Protein 1VKK (pdb70)

Sequence (137 aa):
VVCEVDPELKETLRKFRFRKETNNAAIIMKVDKDRQMVVLEDELQNISPEELKLELPERQPRFVVYSYKYVHDDGRVSYPLCCFIFSSPVGCKPEQQMMYAGSKNRLVQTAELTKVFEIRTTDDLTETWLKEKLAFFR

Radius of gyration: 14.34 Å; Cα contacts (8 Å, |Δi|>4): 252; chains: 1; bounding box: 27×38×38 Å

InterPro domains:
  IPR002108 Actin-depolymerising factor homology domain [PF00241] (8-138)
  IPR002108 Actin-depolymerising factor homology domain [PS51263] (4-139)
  IPR002108 Actin-depolymerising factor homology domain [SM00102] (12-139)
  IPR011171 Glia maturation factor [PIRSF001788] (1-141)
  IPR011171 Glia maturation factor [PTHR11249] (1-142)
  IPR011171 Glia maturation factor [cd11283] (9-130)
  IPR029006 ADF-H/Gelsolin-like domain superfamily [G3DSA:3.40.20.10] (1-139)

B-factor: mean 18.4, std 8.08, range [7.77, 55.58]

CATH classification: 3.40.20.10

GO terms:
  GO:0034316 negative regulation of Arp2/3 complex-mediated actin nucleation (P, IDA)
  GO:0071846 actin filament debranching (P, IDA)

Secondary structure (DSSP, 8-state):
-PPEEPHHHHHHHHHHHT----S-EEEEEEEETTTTEEEEEEEEES--HHHHHHHS-SSS-EEEEEE--EE-TTS-EE--EEEEEE--TTS-HHHHHHHHHHHHHHHHHTT---EEEESSGGG--HHHHHHHHHTT-

Solvent-accessible surface area: 7682 Å² total; per-residue (Å²): 117,68,5,89,3,6,80,136,2,90,71,25,8,122,127,6,75,132,42,194,108,79,39,30,0,0,0,3,0,73,9,44,126,144,122,97,33,0,25,73,66,60,80,45,87,107,8,40,4,108,86,0,48,130,92,8,31,111,153,75,0,20,0,0,2,0,8,5,82,24,64,25,157,105,44,155,58,32,103,8,28,0,0,0,3,1,0,3,110,54,10,157,112,135,51,34,126,34,3,30,38,0,47,101,103,0,17,90,50,10,123,12,113,35,55,9,80,3,110,48,5,95,70,0,51,82,92,47,0,63,119,84,0,44,170,83,109

Nearest PDB structures (foldseek):
 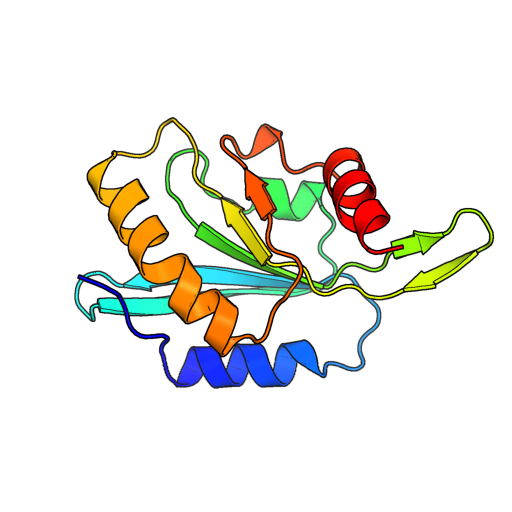 1vkk-assembly1_A  TM=1.007E+00  e=1.986E-30  Mus musculus
  3l50-assembly2_B  TM=9.817E-01  e=1.022E-24  Homo sapiens
  1wfs-assembly1_A  TM=9.643E-01  e=5.500E-24  Mus musculus
  1v6f-assembly1_A  TM=9.572E-01  e=4.042E-23  Mus musculus
  5ynr-assembly1_A  TM=8.745E-01  e=2.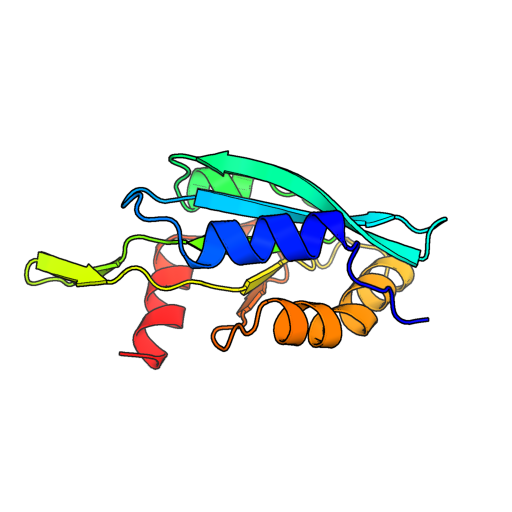102E-14  Caenorhabditis elegans

Organism: Mus musculus (NCBI:txid10090)

Foldseek 3Di:
DAAAEPVVNLVVLVCVVPDPDQAKKKWKWAADVVRSYIDTDDIGTNAALVNVLVPDDFQAKIKMWMFHWDQDPVGDTDTAIEIEIEAAPNYDPVRSVRCVRHVVNVCVSSPHDQYYYDHGSVCRDPVNVNVSCVVVD

Structure (mmCIF, N/CA/C/O backbone):
data_1VKK
#
_entry.id   1VKK
#
_cell.length_a   29.049
_cell.length_b   34.605
_cell.length_c   38.365
_cell.angle_alpha   69.95
_cell.angle_beta   87.51
_cell.angle_gamma   70.46
#
_symmetry.space_group_name_H-M   'P 1'
#
loop_
_entity.id
_entity.type
_entity.pdbx_description
1 polymer 'Glia maturation factor gamma'
2 non-polymer 'PHOSPHATE ION'
3 water water
#
loop_
_atom_site.group_PDB
_atom_site.id
_atom_site.type_symbol
_atom_site.label_atom_id
_atom_site.label_alt_id
_atom_site.label_comp_id
_atom_site.label_asym_id
_atom_site.label_entity_id
_atom_site.label_seq_id
_atom_site.pdbx_PDB_ins_code
_atom_site.Cartn_x
_atom_site.Cartn_y
_atom_site.Cartn_z
_atom_site.occupancy
_atom_site.B_iso_or_equiv
_atom_site.auth_seq_id
_atom_site.auth_comp_id
_atom_site.auth_asym_id
_atom_site.auth_atom_id
_atom_site.pdbx_PDB_model_num
ATOM 1 N N . VAL A 1 18 ? 14.013 -9.748 9.897 1.00 33.32 6 VAL A N 1
ATOM 2 C CA . VAL A 1 18 ? 13.333 -10.726 8.998 1.00 32.72 6 VAL A CA 1
ATOM 3 C C . VAL A 1 18 ? 12.576 -9.971 7.920 1.00 31.12 6 VAL A C 1
ATOM 4 O O . VAL A 1 18 ? 11.793 -9.068 8.215 1.00 34.97 6 VAL A O 1
ATOM 6 N N . VAL A 1 19 ? 12.829 -10.329 6.671 1.00 26.17 7 VAL A N 1
ATOM 7 C CA . VAL A 1 19 ? 12.213 -9.671 5.532 1.00 24.79 7 VAL A CA 1
ATOM 8 C C . VAL A 1 19 ? 11.132 -10.621 5.077 1.00 22.09 7 VAL A C 1
ATOM 9 O O . VAL A 1 19 ? 11.365 -11.816 4.954 1.00 23.19 7 VAL A O 1
ATOM 13 N N . CYS A 1 20 ? 9.934 -10.098 4.851 1.00 18.68 8 CYS A N 1
ATOM 14 C CA . CYS A 1 20 ? 8.863 -10.946 4.364 1.00 18.20 8 CYS A CA 1
ATOM 15 C C . CYS A 1 20 ? 8.985 -11.109 2.874 1.00 17.96 8 CYS A C 1
ATOM 16 O O . CYS A 1 20 ? 9.278 -10.151 2.160 1.00 24.31 8 CYS A O 1
ATOM 19 N N . GLU A 1 21 ? 8.697 -12.310 2.410 1.00 16.31 9 GLU A N 1
ATOM 20 C CA . GLU A 1 21 ? 8.517 -12.554 1.010 1.00 18.63 9 GLU A CA 1
ATOM 21 C C . GLU A 1 21 ? 7.186 -11.975 0.577 1.00 17.10 9 GLU A C 1
ATOM 22 O O . GLU A 1 21 ? 6.298 -11.837 1.390 1.00 14.32 9 GLU A O 1
ATOM 28 N N . VAL A 1 22 ? 7.044 -11.715 -0.711 1.00 15.10 10 VAL A N 1
ATOM 29 C CA . VAL A 1 22 ? 5.770 -11.358 -1.302 1.00 13.37 10 VAL A CA 1
ATOM 30 C C . VAL A 1 22 ? 5.069 -12.649 -1.653 1.00 13.88 10 VAL A C 1
ATOM 31 O O . VAL A 1 22 ? 5.638 -13.471 -2.392 1.00 13.01 10 VAL A O 1
ATOM 35 N N . ASP A 1 23 ? 3.865 -12.841 -1.137 1.00 10.97 11 ASP A N 1
ATOM 36 C CA . ASP A 1 23 ? 3.077 -14.024 -1.432 1.00 10.14 11 ASP A CA 1
ATOM 37 C C . ASP A 1 23 ? 3.035 -14.177 -2.970 1.00 11.02 11 ASP A C 1
ATOM 38 O O . ASP A 1 23 ? 2.737 -13.208 -3.656 1.00 11.80 11 ASP A O 1
ATOM 46 N N . PRO A 1 24 ? 3.309 -15.340 -3.539 1.00 12.73 12 PRO A N 1
ATOM 47 C CA . PRO A 1 24 ? 3.101 -15.531 -4.954 1.00 12.06 12 PRO A CA 1
ATOM 48 C C . PRO A 1 24 ? 1.752 -15.111 -5.467 1.00 12.33 12 PRO A C 1
ATOM 49 O O . PRO A 1 24 ? 1.681 -14.637 -6.617 1.00 11.69 12 PRO A O 1
ATOM 53 N N . GLU A 1 25 ? 0.678 -15.349 -4.713 1.00 11.24 13 GLU A N 1
ATOM 54 C CA . GLU A 1 25 ? -0.642 -14.918 -5.176 1.00 12.37 13 GLU A CA 1
ATOM 55 C C . GLU A 1 25 ? -0.679 -13.417 -5.274 1.00 11.62 13 GLU A C 1
ATOM 56 O O . GLU A 1 25 ? -1.280 -12.882 -6.197 1.00 11.47 13 GLU A O 1
ATOM 62 N N . LEU A 1 26 ? -0.055 -12.730 -4.314 1.00 11.59 14 LEU A N 1
ATOM 63 C CA . LEU A 1 26 ? 0.023 -11.283 -4.370 1.00 10.49 14 LEU A CA 1
ATOM 64 C C . LEU A 1 26 ? 0.827 -10.791 -5.544 1.00 11.36 14 LEU A C 1
ATOM 65 O O . LEU A 1 26 ? 0.450 -9.803 -6.187 1.00 11.25 14 LEU A O 1
ATOM 70 N N . LYS A 1 27 ? 1.927 -11.446 -5.850 1.00 12.27 15 LYS A N 1
ATOM 71 C CA . LYS A 1 27 ? 2.715 -11.043 -6.989 1.00 14.25 15 LYS A CA 1
ATOM 72 C C . LYS A 1 27 ? 1.841 -11.101 -8.243 1.00 12.37 15 LYS A C 1
ATOM 73 O O . LYS A 1 27 ? 1.885 -10.211 -9.087 1.00 11.44 15 LYS A O 1
ATOM 79 N N . GLU A 1 28 ? 0.992 -12.110 -8.358 1.00 10.71 16 GLU A N 1
ATOM 80 C CA . GLU A 1 28 ? 0.106 -12.214 -9.506 1.00 12.71 16 GLU A CA 1
ATOM 81 C C . GLU A 1 28 ? -0.923 -11.127 -9.510 1.00 10.43 16 GLU A C 1
ATOM 82 O O . GLU A 1 28 ? -1.230 -10.572 -10.548 1.00 11.68 16 GLU A O 1
ATOM 88 N N . THR A 1 29 ? -1.513 -10.865 -8.346 1.00 9.83 17 THR A N 1
ATOM 89 C CA . THR A 1 29 ? -2.503 -9.810 -8.230 1.00 11.02 17 THR A CA 1
ATOM 90 C C . THR A 1 29 ? -1.911 -8.511 -8.685 1.00 8.93 17 THR A C 1
ATOM 91 O O . THR A 1 29 ? -2.536 -7.762 -9.411 1.00 11.59 17 THR A O 1
ATOM 95 N N . LEU A 1 30 ? -0.696 -8.235 -8.240 1.00 9.52 18 LEU A N 1
ATOM 96 C CA . LEU A 1 30 ? -0.026 -6.992 -8.543 1.00 9.15 18 LEU A CA 1
ATOM 97 C C . LEU A 1 30 ? 0.312 -6.913 -10.027 1.00 10.55 18 LEU A C 1
ATOM 98 O O . LEU A 1 30 ? 0.243 -5.844 -10.635 1.00 12.13 18 LEU A O 1
ATOM 103 N N . ARG A 1 31 ? 0.749 -8.007 -10.607 1.00 11.03 19 ARG A N 1
ATOM 104 C CA . ARG A 1 31 ? 1.070 -8.038 -12.023 1.00 10.99 19 ARG A CA 1
ATOM 105 C C . ARG A 1 31 ? -0.162 -7.736 -12.855 1.00 9.50 19 ARG A C 1
ATOM 106 O O . ARG A 1 31 ? -0.100 -6.932 -13.793 1.00 11.89 19 ARG A O 1
ATOM 114 N N . LYS A 1 32 ? -1.272 -8.412 -12.570 1.00 9.63 20 LYS A N 1
ATOM 115 C CA . LYS A 1 32 ? -2.500 -8.155 -13.312 1.00 10.11 20 LYS A CA 1
ATOM 116 C C . LYS A 1 32 ? -2.938 -6.717 -13.132 1.00 11.99 20 LYS A C 1
ATOM 117 O O . LYS A 1 32 ? -3.370 -6.055 -14.094 1.00 13.15 20 LYS A O 1
ATOM 123 N N . PHE A 1 33 ? -2.833 -6.230 -11.912 1.00 12.62 21 PHE A N 1
ATOM 124 C CA . PHE A 1 33 ? -3.226 -4.870 -11.618 1.00 13.19 21 PHE A CA 1
ATOM 125 C C . PHE A 1 33 ? -2.426 -3.843 -12.365 1.00 12.47 21 PHE A C 1
ATOM 126 O O . PHE A 1 33 ? -2.997 -2.891 -12.913 1.00 14.58 21 PHE A O 1
ATOM 134 N N . ARG A 1 34 ? -1.119 -4.015 -12.421 1.00 13.89 22 ARG A N 1
ATOM 135 C CA . ARG A 1 34 ? -0.293 -3.085 -13.131 1.00 14.43 22 ARG A CA 1
ATOM 136 C C . ARG A 1 34 ? -0.775 -2.898 -14.562 1.00 16.46 22 ARG A C 1
ATOM 137 O O . ARG A 1 34 ? -0.757 -1.791 -15.095 1.00 16.57 22 ARG A O 1
ATOM 145 N N . PHE A 1 35 ? -1.196 -3.969 -15.206 1.00 12.57 23 PHE A N 1
ATOM 146 C CA . PHE A 1 35 ? -1.578 -3.912 -16.629 1.00 14.99 23 PHE A CA 1
ATOM 147 C C . PHE A 1 35 ? -3.071 -3.812 -16.879 1.00 16.35 23 PHE A C 1
ATOM 148 O O . PHE A 1 35 ? -3.539 -3.938 -18.005 1.00 15.66 23 PHE A O 1
ATOM 156 N N . ARG A 1 36 ? -3.829 -3.534 -15.830 1.00 14.51 24 ARG A N 1
ATOM 157 C CA . ARG A 1 36 ? -5.261 -3.351 -15.944 1.00 16.38 24 ARG A CA 1
ATOM 158 C C . ARG A 1 36 ? -5.551 -2.332 -17.035 1.00 13.35 24 ARG A C 1
ATOM 159 O O . ARG A 1 36 ? -4.802 -1.359 -17.210 1.00 14.99 24 ARG A O 1
ATOM 167 N N . LYS A 1 37 ? -6.642 -2.538 -17.747 1.00 16.15 25 LYS A N 1
ATOM 168 C CA . LYS A 1 37 ? -7.006 -1.592 -18.801 1.00 18.36 25 LYS A CA 1
ATOM 169 C C . LYS A 1 37 ? -8.132 -0.671 -18.339 1.00 19.31 25 LYS A C 1
ATOM 170 O O . LYS A 1 37 ? -8.493 0.279 -19.036 1.00 19.43 25 LYS A O 1
ATOM 176 N N . GLU A 1 38 ? -8.652 -0.907 -17.140 1.00 16.96 26 GLU A N 1
ATOM 177 C CA . GLU A 1 38 ? -9.638 -0.011 -16.554 1.00 18.23 26 GLU A CA 1
ATOM 178 C C . GLU A 1 38 ? -9.026 1.361 -16.286 1.00 17.54 26 GLU A C 1
ATOM 179 O O . GLU A 1 38 ? -7.838 1.450 -16.021 1.00 20.42 26 GLU A O 1
ATOM 185 N N . THR A 1 39 ? -9.844 2.401 -16.354 1.00 15.26 27 THR A N 1
ATOM 186 C CA . THR A 1 39 ? -9.369 3.795 -16.253 1.00 18.70 27 THR A CA 1
ATOM 187 C C . THR A 1 39 ? -9.941 4.518 -15.034 1.00 20.55 27 THR A C 1
ATOM 188 O O . THR A 1 39 ? -9.926 5.761 -14.960 1.00 23.05 27 THR A O 1
ATOM 192 N N . ASN A 1 40 ? -10.427 3.738 -14.076 1.00 15.68 28 ASN A N 1
ATOM 193 C CA . ASN A 1 40 ? -10.900 4.268 -12.812 1.00 15.96 28 ASN A CA 1
ATOM 194 C C . ASN A 1 40 ? -9.770 4.191 -11.815 1.00 14.25 28 ASN A C 1
ATOM 195 O O . ASN A 1 40 ? -8.718 3.643 -12.112 1.00 20.40 28 ASN A O 1
ATOM 200 N N . ASN A 1 41 ? -9.960 4.756 -10.634 1.00 11.10 29 ASN A N 1
ATOM 201 C CA . ASN A 1 41 ? -8.975 4.650 -9.582 1.00 10.94 29 ASN A CA 1
ATOM 202 C C . ASN A 1 41 ? -9.170 3.340 -8.865 1.00 11.80 29 ASN A C 1
ATOM 203 O O . ASN A 1 41 ? -10.299 2.916 -8.611 1.00 13.19 29 ASN A O 1
ATOM 208 N N . ALA A 1 42 ? -8.088 2.665 -8.524 1.00 11.14 30 ALA A N 1
ATOM 209 C CA . ALA A 1 42 ? -8.215 1.389 -7.832 1.00 11.78 30 ALA A CA 1
ATOM 210 C C . ALA A 1 42 ? -7.017 1.162 -6.940 1.00 9.66 30 ALA A C 1
ATOM 211 O O . ALA A 1 42 ? -5.968 1.762 -7.150 1.00 10.51 30 ALA A O 1
ATOM 213 N N . ALA A 1 43 ? -7.180 0.328 -5.921 1.00 10.97 31 ALA A N 1
ATOM 214 C CA . ALA A 1 43 ? -6.096 0.125 -4.974 1.00 10.05 31 ALA A CA 1
ATOM 215 C C . ALA A 1 43 ? -5.976 -1.300 -4.561 1.00 9.79 31 ALA A C 1
ATOM 216 O O . ALA A 1 43 ? -6.959 -2.015 -4.467 1.00 11.61 31 ALA A O 1
ATOM 218 N N . ILE A 1 44 ? -4.749 -1.697 -4.272 1.00 10.52 32 ILE A N 1
ATOM 219 C CA . ILE A 1 44 ? -4.482 -2.971 -3.638 1.00 11.29 32 ILE A CA 1
ATOM 220 C C . ILE A 1 44 ? -3.866 -2.638 -2.285 1.00 10.90 32 ILE A C 1
ATOM 221 O O . ILE A 1 44 ? -2.893 -1.888 -2.196 1.00 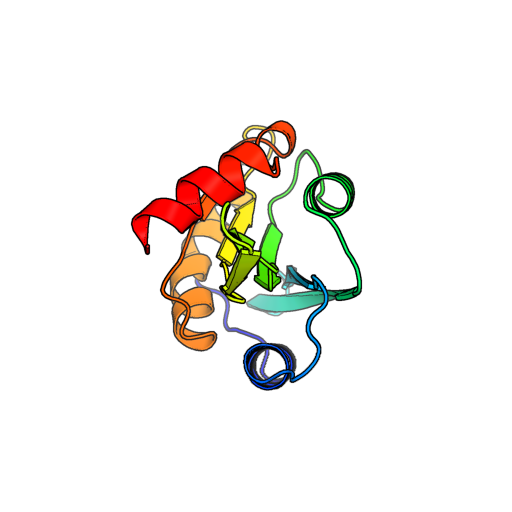11.28 32 ILE A O 1
ATOM 226 N N . ILE A 1 45 ? -4.477 -3.122 -1.223 1.00 10.51 33 ILE A N 1
ATOM 227 C CA . ILE A 1 45 ? -3.972 -2.933 0.102 1.00 10.62 33 ILE A CA 1
ATOM 228 C C . ILE A 1 45 ? -3.426 -4.255 0.574 1.00 10.17 33 ILE A C 1
ATOM 229 O O . ILE A 1 45 ? -4.067 -5.283 0.402 1.00 11.31 33 ILE A O 1
ATOM 234 N N . MET A 1 46 ? -2.270 -4.198 1.179 1.00 9.47 34 MET A N 1
ATOM 235 C CA . MET A 1 46 ? -1.469 -5.371 1.554 1.00 11.56 34 MET A CA 1
ATOM 236 C C . MET A 1 46 ? -1.040 -5.299 2.980 1.00 12.39 34 MET A C 1
ATOM 237 O O . MET A 1 46 ? -0.814 -4.216 3.513 1.00 12.06 34 MET A O 1
ATOM 242 N N . LYS A 1 47 ? -0.924 -6.450 3.631 1.00 10.87 35 LYS A N 1
ATOM 243 C CA . LYS A 1 47 ? -0.500 -6.516 5.008 1.00 12.03 35 LYS A CA 1
ATOM 244 C C . LYS A 1 47 ? 0.495 -7.643 5.137 1.00 11.51 35 LYS A C 1
ATOM 245 O O . LYS A 1 47 ? 0.629 -8.497 4.277 1.00 12.37 35 LYS A O 1
ATOM 251 N N . VAL A 1 48 ? 1.230 -7.624 6.215 1.00 12.45 36 VAL A N 1
ATOM 252 C CA . VAL A 1 48 ? 2.087 -8.718 6.579 1.00 12.01 36 VAL A CA 1
ATOM 253 C C . VAL A 1 48 ? 1.310 -9.818 7.318 1.00 14.67 36 VAL A 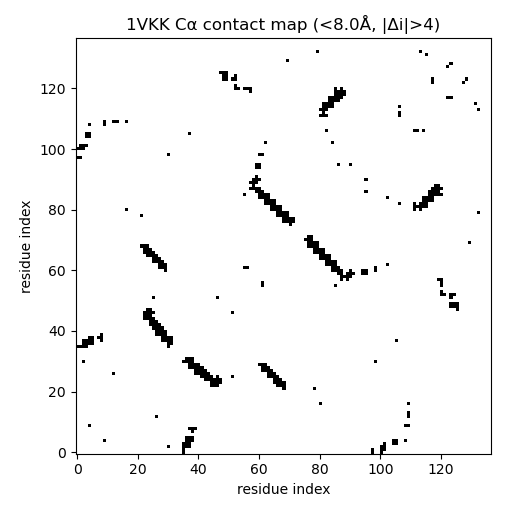C 1
ATOM 254 O O . VAL A 1 48 ? 0.593 -9.559 8.293 1.00 14.17 36 VAL A O 1
ATOM 258 N N . ASP A 1 49 ? 1.517 -11.050 6.890 1.00 14.09 37 ASP A N 1
ATOM 259 C CA . ASP A 1 49 ? 1.138 -12.239 7.622 1.00 14.37 37 ASP A CA 1
ATOM 260 C C . ASP A 1 49 ? 2.378 -12.639 8.401 1.00 16.91 37 ASP A C 1
ATOM 261 O O . ASP A 1 49 ? 3.324 -13.157 7.836 1.00 13.89 37 ASP A O 1
ATOM 266 N N . LYS A 1 50 ? 2.390 -12.346 9.698 1.00 18.34 38 LYS A N 1
ATOM 267 C CA . LYS A 1 50 ? 3.572 -12.601 10.498 1.00 21.38 38 LYS A CA 1
ATOM 268 C C . LYS A 1 50 ? 3.973 -14.058 10.549 1.00 22.34 38 LYS A C 1
ATOM 269 O O . LYS A 1 50 ? 5.156 -14.370 10.494 1.00 25.29 38 LYS A O 1
ATOM 275 N N . ASP A 1 51 ? 2.989 -14.932 10.669 1.00 21.53 39 ASP A N 1
ATOM 276 C CA . ASP A 1 51 ? 3.269 -16.351 10.825 1.00 22.19 39 ASP A CA 1
ATOM 277 C C . ASP A 1 51 ? 3.928 -16.901 9.584 1.00 20.87 39 ASP A C 1
ATOM 278 O O . ASP A 1 51 ? 4.862 -17.705 9.673 1.00 23.03 39 ASP A O 1
ATOM 283 N N . ARG A 1 52 ? 3.436 -16.485 8.420 1.00 18.25 40 ARG A N 1
ATOM 284 C CA . ARG A 1 52 ? 4.007 -16.947 7.166 1.00 14.73 40 ARG A CA 1
ATOM 285 C C . ARG A 1 52 ? 5.228 -16.187 6.731 1.00 13.31 40 ARG A C 1
ATOM 286 O O . ARG A 1 52 ? 5.891 -16.608 5.770 1.00 14.83 40 ARG A O 1
ATOM 294 N N . GLN A 1 53 ? 5.477 -15.048 7.369 1.00 14.69 41 GLN A N 1
ATOM 295 C CA . GLN A 1 53 ? 6.521 -14.110 6.962 1.00 17.17 41 GLN A CA 1
ATOM 296 C C . GLN A 1 53 ? 6.346 -13.754 5.501 1.00 15.11 41 GLN A C 1
ATOM 297 O O . GLN A 1 53 ? 7.241 -13.864 4.676 1.00 16.22 41 GLN A O 1
ATOM 303 N N . MET A 1 54 ? 5.133 -13.303 5.188 1.00 13.66 42 MET A N 1
ATOM 304 C CA . MET A 1 54 ? 4.750 -12.995 3.841 1.00 13.03 42 MET A CA 1
ATOM 305 C C . MET A 1 54 ? 3.919 -11.761 3.822 1.00 13.18 42 MET A C 1
ATOM 306 O O . MET A 1 54 ? 3.073 -11.580 4.682 1.00 13.61 42 MET A O 1
ATOM 315 N N . VAL A 1 55 ? 4.109 -10.943 2.806 1.00 11.37 43 VAL A N 1
ATOM 316 C CA . VAL A 1 55 ? 3.200 -9.891 2.489 1.00 11.95 43 VAL A CA 1
ATOM 317 C C . VAL A 1 55 ? 2.073 -10.490 1.672 1.00 13.44 43 VAL A C 1
ATOM 318 O O . VAL A 1 55 ? 2.334 -11.173 0.670 1.00 10.95 43 VAL A O 1
ATOM 322 N N . VAL A 1 56 ? 0.834 -10.220 2.059 1.00 11.80 44 VAL A N 1
ATOM 323 C CA . VAL A 1 56 ? -0.339 -10.794 1.452 1.00 11.48 44 VAL A CA 1
ATOM 324 C C . VAL A 1 56 ? -1.319 -9.714 1.106 1.00 12.19 44 VAL A C 1
ATOM 325 O O . VAL A 1 56 ? -1.334 -8.647 1.674 1.00 12.83 44 VAL A O 1
ATOM 329 N N . LEU A 1 57 ? -2.201 -10.016 0.185 1.00 10.26 45 LEU A N 1
ATOM 330 C CA . LEU A 1 57 ? -3.303 -9.176 -0.180 1.00 10.99 45 LEU A CA 1
ATOM 331 C C . LEU A 1 57 ? -4.287 -9.084 0.978 1.00 12.47 45 LEU A C 1
ATOM 332 O O . LEU A 1 57 ? -4.702 -10.100 1.560 1.00 14.38 45 LEU A O 1
ATOM 337 N N . GLU A 1 58 ? -4.699 -7.865 1.286 1.00 11.58 46 GLU A N 1
ATOM 338 C CA . GLU A 1 58 ? -5.797 -7.638 2.207 1.00 14.45 46 GLU A CA 1
ATOM 339 C C . GLU A 1 58 ? -7.050 -7.235 1.464 1.00 12.61 46 GLU A C 1
ATOM 340 O O . GLU A 1 58 ? -8.119 -7.818 1.713 1.00 16.94 46 GLU A O 1
ATOM 346 N N . ASP A 1 59 ? -6.948 -6.306 0.526 1.00 12.27 47 ASP A N 1
ATOM 347 C CA . ASP A 1 59 ? -8.123 -5.833 -0.199 1.00 13.82 47 ASP A CA 1
ATOM 348 C C . ASP A 1 59 ? -7.732 -5.339 -1.552 1.00 14.58 47 ASP A C 1
ATOM 349 O O . ASP A 1 59 ? -6.667 -4.796 -1.708 1.00 14.42 47 ASP A O 1
ATOM 354 N N . GLU A 1 60 ? -8.611 -5.527 -2.514 1.00 13.67 48 GLU A N 1
ATOM 355 C CA . GLU A 1 60 ? -8.494 -4.981 -3.853 1.00 13.62 48 GLU A CA 1
ATOM 356 C C . GLU A 1 60 ? -9.733 -4.189 -4.091 1.00 14.96 48 GLU A C 1
ATOM 357 O O . GLU A 1 60 ? -10.840 -4.752 -4.084 1.00 16.02 48 GLU A O 1
ATOM 363 N N . LEU A 1 61 ? -9.568 -2.890 -4.281 1.00 12.94 49 LEU A N 1
ATOM 364 C CA . LEU A 1 61 ? -10.720 -1.974 -4.326 1.00 12.49 49 LEU A CA 1
ATOM 365 C C . LEU A 1 61 ? -10.763 -1.185 -5.585 1.00 14.88 49 LEU A C 1
ATOM 366 O O . LEU A 1 61 ? -9.766 -0.673 -6.012 1.00 14.56 49 LEU A O 1
ATOM 371 N N . GLN A 1 62 ? -11.954 -1.004 -6.139 1.00 13.99 50 GLN A N 1
ATOM 372 C CA . GLN A 1 62 ? -12.146 -0.328 -7.405 1.00 14.12 50 GLN A CA 1
ATOM 373 C C . GLN A 1 62 ? -12.943 0.937 -7.177 1.00 13.34 50 GLN A C 1
ATOM 374 O O . GLN A 1 62 ? -13.712 1.019 -6.215 1.00 13.87 50 GLN A O 1
ATOM 380 N N . ASN A 1 63 ? -12.790 1.896 -8.082 1.00 12.82 51 ASN A N 1
ATOM 381 C CA . ASN A 1 63 ? -13.462 3.166 -8.017 1.00 13.16 51 ASN A CA 1
ATOM 382 C C . ASN A 1 63 ? -13.317 3.812 -6.646 1.00 14.27 51 ASN A C 1
ATOM 383 O O . ASN A 1 63 ? -14.300 4.196 -5.994 1.00 14.76 51 ASN A O 1
ATOM 388 N N . ILE A 1 64 ? -12.075 3.939 -6.217 1.00 12.43 52 ILE A N 1
ATOM 389 C CA . ILE A 1 64 ? -11.794 4.429 -4.886 1.00 11.02 52 ILE A CA 1
ATOM 390 C C . ILE A 1 64 ? -10.994 5.725 -4.951 1.00 13.08 52 ILE A C 1
ATOM 391 O O . ILE A 1 64 ? -9.915 5.757 -5.521 1.00 13.86 52 ILE A O 1
ATOM 396 N N . SER A 1 65 ? -11.551 6.791 -4.364 1.00 10.47 53 SER A N 1
ATOM 397 C CA . SER A 1 65 ? -10.885 8.075 -4.406 1.00 11.21 53 SER A CA 1
ATOM 398 C C . SER A 1 65 ? -9.817 8.161 -3.320 1.00 8.43 53 SER A C 1
ATOM 399 O O . SER A 1 65 ? -9.763 7.299 -2.446 1.00 10.39 53 SER A O 1
ATOM 402 N N . PRO A 1 66 ? -8.925 9.147 -3.352 1.00 11.26 54 PRO A N 1
ATOM 403 C CA . PRO A 1 66 ? -7.956 9.239 -2.276 1.00 10.82 54 PRO A CA 1
ATOM 404 C C . PRO A 1 66 ? -8.588 9.315 -0.872 1.00 10.94 54 PRO A C 1
ATOM 405 O O . PRO A 1 66 ? -8.076 8.721 0.066 1.00 12.00 54 PRO A O 1
ATOM 409 N N . GLU A 1 67 ? -9.696 10.008 -0.716 1.00 10.75 55 GLU A N 1
ATOM 410 C CA . GLU A 1 67 ? -10.319 10.124 0.607 1.00 8.76 55 GLU A CA 1
ATOM 411 C C . GLU A 1 67 ? -10.886 8.780 1.002 1.00 10.63 55 GLU A C 1
ATOM 412 O O . GLU A 1 67 ? -10.790 8.377 2.147 1.00 11.77 55 GLU A O 1
ATOM 418 N N . GLU A 1 68 ? -11.506 8.075 0.061 1.00 10.02 56 GLU A N 1
ATOM 419 C CA . GLU A 1 68 ? -12.045 6.776 0.370 1.00 11.31 56 GLU A CA 1
ATOM 420 C C . GLU A 1 68 ? -10.930 5.817 0.727 1.00 10.31 56 GLU A C 1
ATOM 421 O O . GLU A 1 68 ? -11.100 4.983 1.630 1.00 12.76 56 GLU A O 1
ATOM 427 N N . LEU A 1 69 ? -9.820 5.897 0.015 1.00 10.38 57 LEU A N 1
ATOM 428 C CA . LEU A 1 69 ? -8.659 5.070 0.330 1.00 10.26 57 LEU A CA 1
ATOM 429 C C . LEU A 1 69 ? -8.142 5.357 1.718 1.00 12.45 57 LEU A C 1
ATOM 430 O O . LEU A 1 69 ? -7.912 4.428 2.530 1.00 12.81 57 LEU A O 1
ATOM 435 N N . LYS A 1 70 ? -7.994 6.636 2.040 1.00 11.26 58 LYS A N 1
ATOM 436 C CA . LYS A 1 70 ? -7.584 7.020 3.347 1.00 10.96 58 LYS A CA 1
ATOM 437 C C . LYS A 1 70 ? -8.452 6.328 4.406 1.00 12.26 58 LYS A C 1
ATOM 438 O O . LYS A 1 70 ? -7.954 5.776 5.398 1.00 12.53 58 LYS A O 1
ATOM 444 N N . LEU A 1 71 ? -9.763 6.347 4.201 1.00 11.00 59 LEU A N 1
ATOM 445 C CA . LEU A 1 71 ? -10.705 5.805 5.182 1.00 12.82 59 LEU A CA 1
ATOM 446 C C . LEU A 1 71 ? -10.647 4.296 5.291 1.00 12.35 59 LEU A C 1
ATOM 447 O O . LEU A 1 71 ? -11.135 3.718 6.261 1.00 15.54 59 LEU A O 1
ATOM 452 N N . GLU A 1 72 ? -10.088 3.643 4.303 1.00 13.12 60 GLU A N 1
ATOM 453 C CA . GLU A 1 72 ? -9.864 2.206 4.394 1.00 12.73 60 GLU A CA 1
ATOM 454 C C . GLU A 1 72 ? -8.660 1.813 5.220 1.00 14.14 60 GLU A C 1
ATOM 455 O O . GLU A 1 72 ? -8.579 0.670 5.665 1.00 17.61 60 GLU A O 1
ATOM 461 N N . LEU A 1 73 ? -7.724 2.709 5.430 1.00 11.13 61 LEU A N 1
ATOM 462 C CA . LEU A 1 73 ? -6.499 2.359 6.088 1.00 9.76 61 LEU A CA 1
ATOM 463 C C . LEU A 1 73 ? -6.628 2.347 7.608 1.00 9.77 61 LEU A C 1
ATOM 464 O O . LEU A 1 73 ? -7.236 3.213 8.176 1.00 12.88 61 LEU A O 1
ATOM 469 N N A PRO A 1 74 ? -6.031 1.360 8.274 0.75 11.22 62 PRO A N 1
ATOM 470 N N B PRO A 1 74 ? -5.977 1.393 8.276 0.25 10.65 62 PRO A N 1
ATOM 471 C CA . PRO A 1 74 ? -5.981 1.389 9.736 1.00 10.73 62 PRO A CA 1
ATOM 472 C C . PRO A 1 74 ? -5.237 2.611 10.221 1.00 11.10 62 PRO A C 1
ATOM 473 O O . PRO A 1 74 ? -4.235 3.013 9.641 1.00 13.37 62 PRO A O 1
ATOM 480 N N . GLU A 1 75 ? -5.740 3.219 11.276 1.00 10.65 63 GLU A N 1
ATOM 481 C CA . GLU A 1 75 ? -5.111 4.389 11.785 1.00 12.64 63 GLU A CA 1
ATOM 482 C C . GLU A 1 75 ? -3.848 4.168 12.592 1.00 13.34 63 GLU A C 1
ATOM 483 O O . GLU A 1 75 ? -3.047 5.099 12.714 1.00 12.97 63 GLU A O 1
ATOM 489 N N . ARG A 1 76 ? -3.701 2.978 13.151 1.00 12.26 64 ARG A N 1
ATOM 490 C CA . ARG A 1 76 ? -2.625 2.674 14.080 1.00 14.70 64 ARG A CA 1
ATOM 491 C C . ARG A 1 76 ? -1.838 1.427 13.726 1.00 16.06 64 ARG A C 1
ATOM 492 O O . ARG A 1 76 ? -1.074 0.917 14.549 1.00 15.98 64 ARG A O 1
ATOM 500 N N . GLN A 1 77 ? -2.029 0.887 12.515 1.00 12.99 65 GLN A N 1
ATOM 501 C CA . GLN A 1 77 ? -1.203 -0.211 12.008 1.00 13.98 65 GLN A CA 1
ATOM 502 C C . GLN A 1 77 ? -0.721 0.108 10.633 1.00 12.65 65 GLN A C 1
ATOM 503 O O . GLN A 1 77 ? -1.404 0.834 9.932 1.00 12.78 65 GLN A O 1
ATOM 509 N N . PRO A 1 78 ? 0.424 -0.421 10.202 1.00 10.87 66 PRO A N 1
ATOM 510 C CA . PRO A 1 78 ? 0.914 -0.114 8.896 1.00 11.38 66 PRO A CA 1
ATOM 511 C C . PRO A 1 78 ? 0.224 -0.904 7.827 1.00 12.52 66 PRO A C 1
ATOM 512 O O . PRO A 1 78 ? -0.318 -1.973 8.091 1.00 11.98 66 PRO A O 1
ATOM 516 N N . ARG A 1 79 ? 0.257 -0.386 6.617 1.00 11.99 67 ARG A N 1
ATOM 517 C CA . ARG A 1 79 ? -0.183 -1.110 5.436 1.00 10.62 67 ARG A CA 1
ATOM 518 C C . ARG A 1 79 ? 0.652 -0.658 4.273 1.00 12.36 67 ARG A C 1
ATOM 519 O O . ARG A 1 79 ? 1.203 0.437 4.252 1.00 11.39 67 ARG A O 1
ATOM 527 N N . PHE A 1 80 ? 0.750 -1.527 3.275 1.00 10.20 68 PHE A N 1
ATOM 528 C CA . PHE A 1 80 ? 1.255 -1.172 1.982 1.00 9.97 68 PHE A CA 1
ATOM 529 C C . PHE A 1 80 ? 0.087 -0.992 1.026 1.00 11.33 68 PHE A C 1
ATOM 530 O O . PHE A 1 80 ? -0.845 -1.771 1.058 1.00 11.24 68 PHE A O 1
ATOM 538 N N . VAL A 1 81 ? 0.183 -0.042 0.133 1.00 10.47 69 VAL A N 1
ATOM 539 C CA . VAL A 1 81 ? -0.845 0.221 -0.829 1.00 11.75 69 VAL A CA 1
ATOM 540 C C . VAL A 1 81 ? -0.229 0.405 -2.205 1.00 10.06 69 VAL A C 1
ATOM 541 O O . VAL A 1 81 ? 0.791 1.094 -2.318 1.00 11.52 69 VAL A O 1
ATOM 545 N N . VAL A 1 82 ? -0.839 -0.165 -3.211 1.00 9.96 70 VAL A N 1
ATOM 546 C CA . VAL A 1 82 ? -0.584 0.187 -4.596 1.00 10.34 70 VAL A CA 1
ATOM 547 C C . VAL A 1 82 ? -1.850 0.836 -5.116 1.00 11.53 70 VAL A C 1
ATOM 548 O O . VAL A 1 82 ? -2.916 0.271 -5.051 1.00 12.51 70 VAL A O 1
ATOM 552 N N . TYR A 1 83 ? -1.700 2.054 -5.546 1.00 11.28 71 TYR A N 1
ATOM 553 C CA . TYR A 1 83 ? -2.830 2.859 -5.957 1.00 11.67 71 TYR A CA 1
ATOM 554 C C . TYR A 1 83 ? -2.638 3.257 -7.427 1.00 10.94 71 TYR A C 1
ATOM 555 O O . TYR A 1 83 ? -1.652 3.863 -7.802 1.00 13.09 71 TYR A O 1
ATOM 564 N N . SER A 1 84 ? -3.616 2.887 -8.230 1.00 11.86 72 SER A N 1
ATOM 565 C CA . SER A 1 84 ? -3.676 3.306 -9.628 1.00 12.65 72 SER A CA 1
ATOM 566 C C . SER A 1 84 ? -4.607 4.502 -9.671 1.00 12.88 72 SER A C 1
ATOM 567 O O . SER A 1 84 ? -5.809 4.362 -9.437 1.00 13.50 72 SER A O 1
ATOM 570 N N . TYR A 1 85 ? -4.048 5.662 -9.940 1.00 11.80 73 TYR A N 1
ATOM 571 C CA . TYR A 1 85 ? -4.803 6.902 -9.840 1.00 12.49 73 TYR A CA 1
ATOM 572 C C . TYR A 1 85 ? -4.910 7.580 -11.189 1.00 13.73 73 TYR A C 1
ATOM 573 O O . TYR A 1 85 ? -3.915 7.723 -11.891 1.00 13.92 73 TYR A O 1
ATOM 582 N N . LYS A 1 86 ? -6.118 8.027 -11.533 1.00 13.74 74 LYS A N 1
ATOM 583 C CA . LYS A 1 86 ? -6.320 8.774 -12.733 1.00 15.07 74 LYS A CA 1
ATOM 584 C C . LYS A 1 86 ? -5.977 10.218 -12.478 1.00 13.21 74 LYS A C 1
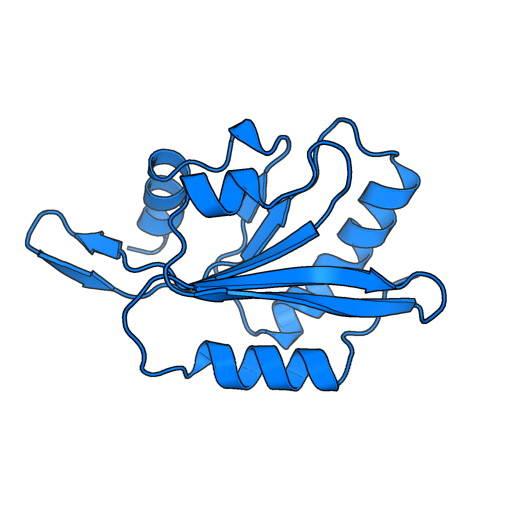ATOM 585 O O . LYS A 1 86 ? -6.718 10.914 -11.756 1.00 13.44 74 LYS A O 1
ATOM 591 N N . TYR A 1 87 ? -4.872 10.675 -13.049 1.00 12.76 75 TYR A N 1
ATOM 592 C CA . TYR A 1 87 ? -4.388 12.022 -12.835 1.00 12.85 75 TYR A CA 1
ATOM 593 C C . TYR A 1 87 ? -4.826 12.872 -14.010 1.00 13.25 75 TYR A C 1
ATOM 594 O O . TYR A 1 87 ? -4.407 12.628 -15.140 1.00 11.45 75 TYR A O 1
ATOM 603 N N . VAL A 1 88 ? -5.705 13.840 -13.755 1.00 14.62 76 VAL A N 1
ATOM 604 C CA . VAL A 1 88 ? -6.236 14.673 -14.806 1.00 13.80 76 VAL A CA 1
ATOM 605 C C . VAL A 1 88 ? -5.437 15.951 -14.764 1.00 11.99 76 VAL A C 1
ATOM 606 O O . VAL A 1 88 ? -5.473 16.680 -13.759 1.00 14.90 76 VAL A O 1
ATOM 610 N N . HIS A 1 89 ? -4.688 16.206 -15.820 1.00 13.61 77 HIS A N 1
ATOM 611 C CA . HIS A 1 89 ? -3.885 17.415 -15.933 1.00 16.02 77 HIS A CA 1
ATOM 612 C C . HIS A 1 89 ? -4.851 18.596 -16.102 1.00 16.71 77 HIS A C 1
ATOM 613 O O . HIS A 1 89 ? -6.005 18.411 -16.504 1.00 17.30 77 HIS A O 1
ATOM 620 N N . ASP A 1 90 ? -4.398 19.811 -15.803 1.00 20.35 78 ASP A N 1
ATOM 621 C CA . ASP A 1 90 ? -5.309 20.964 -15.827 1.00 18.25 78 ASP A CA 1
ATOM 622 C C . ASP A 1 90 ? -5.943 21.162 -17.196 1.00 18.34 78 ASP A C 1
ATOM 623 O O . ASP A 1 90 ? -7.099 21.607 -17.286 1.00 17.99 78 ASP A O 1
ATOM 628 N N . ASP A 1 91 ? -5.202 20.829 -18.252 1.00 16.30 79 ASP A N 1
ATOM 629 C CA . ASP A 1 91 ? -5.705 20.951 -19.622 1.00 16.73 79 ASP A CA 1
ATOM 630 C C . ASP A 1 91 ? -6.543 19.774 -20.112 1.00 15.34 79 ASP A C 1
ATOM 631 O O . ASP A 1 91 ? -7.037 19.799 -21.242 1.00 16.94 79 ASP A O 1
ATOM 636 N N . GLY A 1 92 ? -6.696 18.754 -19.265 1.00 11.33 80 GLY A N 1
ATOM 637 C CA . GLY A 1 92 ? -7.536 17.620 -19.583 1.00 11.34 80 GLY A CA 1
ATOM 638 C C . GLY A 1 92 ? -6.854 16.376 -20.076 1.00 11.88 80 GLY A C 1
ATOM 639 O O . GLY A 1 92 ? -7.507 15.341 -20.215 1.00 11.48 80 GLY A O 1
ATOM 640 N N . ARG A 1 93 ? -5.534 16.440 -20.315 1.00 12.31 81 ARG A N 1
ATOM 641 C CA . ARG A 1 93 ? -4.767 15.214 -20.545 1.00 15.54 81 ARG A CA 1
ATOM 642 C C . ARG A 1 93 ? -4.896 14.374 -19.293 1.00 13.08 81 ARG A C 1
ATOM 643 O O . ARG A 1 93 ? -5.108 14.886 -18.205 1.00 12.19 81 ARG A O 1
ATOM 651 N N . VAL A 1 94 ? -4.804 13.068 -19.481 1.00 13.71 82 VAL A N 1
ATOM 652 C CA . VAL A 1 94 ? -4.926 12.146 -18.393 1.00 13.49 82 VAL A CA 1
ATOM 653 C C . VAL A 1 94 ? -3.729 11.201 -18.425 1.00 14.14 82 VAL A C 1
ATOM 654 O O . VAL A 1 94 ? -3.310 10.727 -19.486 1.00 14.86 82 VAL A O 1
ATOM 658 N N . SER A 1 95 ? -3.210 10.939 -17.238 1.00 12.97 83 SER A N 1
ATOM 659 C CA . SER A 1 95 ? -2.251 9.881 -16.984 1.00 12.15 83 SER A CA 1
ATOM 660 C C . SER A 1 95 ? -2.790 8.940 -15.921 1.00 13.78 83 SER A C 1
ATOM 661 O O . SER A 1 95 ? -3.667 9.290 -15.146 1.00 11.91 83 SER A O 1
ATOM 666 N N . TYR A 1 96 ? -2.239 7.736 -15.856 1.00 13.56 84 TYR A N 1
ATOM 667 C CA . TYR A 1 96 ? -2.683 6.734 -14.900 1.00 12.80 84 TYR A CA 1
ATOM 668 C C . TYR A 1 96 ? -1.489 6.204 -14.117 1.00 13.85 84 TYR A C 1
ATOM 669 O O . TYR A 1 96 ? -1.124 5.042 -14.230 1.00 15.85 84 TYR A O 1
ATOM 678 N N . PRO A 1 97 ? -0.856 7.071 -13.349 1.00 12.71 85 PRO A N 1
ATOM 679 C CA . PRO A 1 97 ? 0.277 6.643 -12.570 1.00 12.45 85 PRO A CA 1
ATOM 680 C C . PRO A 1 97 ? -0.088 5.557 -11.595 1.00 14.86 85 PRO A C 1
ATOM 681 O O . PRO A 1 97 ? -1.178 5.568 -10.995 1.00 13.94 85 PRO A O 1
ATOM 685 N N . LEU A 1 98 ? 0.875 4.673 -11.377 1.00 13.26 86 LEU A N 1
ATOM 686 C CA . LEU A 1 98 ? 0.753 3.606 -10.422 1.00 14.42 86 LEU A CA 1
ATOM 687 C C . LEU A 1 98 ? 1.696 3.975 -9.318 1.00 14.37 86 LEU A C 1
ATOM 688 O O . LEU A 1 98 ? 2.881 4.191 -9.558 1.00 17.91 86 LEU A O 1
ATOM 693 N N A CYS A 1 99 ? 1.131 4.112 -8.120 0.50 14.03 87 CYS A N 1
ATOM 694 N N B CYS A 1 99 ? 1.232 4.079 -8.099 0.50 14.06 87 CYS A N 1
ATOM 695 C CA A CYS A 1 99 ? 1.807 4.671 -6.947 0.50 13.73 87 CYS A CA 1
ATOM 696 C CA B CYS A 1 99 ? 2.188 4.409 -7.070 0.50 13.63 87 CYS A CA 1
ATOM 697 C C A CYS A 1 99 ? 1.977 3.531 -5.878 0.50 12.43 87 CYS A C 1
ATOM 698 C C B CYS A 1 99 ? 1.950 3.658 -5.792 0.50 13.91 87 CYS A C 1
ATOM 699 O O A CYS A 1 99 ? 1.158 2.617 -5.830 0.50 7.77 87 CYS A O 1
ATOM 700 O O B CYS A 1 99 ? 0.808 3.277 -5.415 0.50 16.92 87 CYS A O 1
ATOM 705 N N . PHE A 1 100 ? 3.068 3.520 -5.115 1.00 13.06 88 PHE A N 1
ATOM 706 C CA . PHE A 1 100 ? 3.158 2.741 -3.881 1.00 12.03 88 PHE A CA 1
ATOM 707 C C . PHE A 1 100 ? 3.014 3.741 -2.731 1.00 12.71 88 PHE A C 1
ATOM 708 O O . PHE A 1 100 ? 3.710 4.788 -2.747 1.00 12.61 88 PHE A O 1
ATOM 716 N N . ILE A 1 101 ? 2.200 3.417 -1.728 1.00 11.49 89 ILE A N 1
ATOM 717 C CA . ILE A 1 101 ? 2.093 4.214 -0.518 1.00 12.08 89 ILE A CA 1
ATOM 718 C C . ILE A 1 101 ? 2.354 3.277 0.661 1.00 11.11 89 ILE A C 1
ATOM 719 O O . ILE A 1 101 ? 1.651 2.313 0.870 1.00 11.03 89 ILE A O 1
ATOM 724 N N . PHE A 1 102 ? 3.393 3.571 1.408 1.00 10.86 90 PHE A N 1
ATOM 725 C CA . PHE A 1 102 ? 3.598 2.939 2.678 1.00 10.98 90 PHE A CA 1
ATOM 726 C C . PHE A 1 102 ? 2.908 3.783 3.721 1.00 12.67 90 PHE A C 1
ATOM 727 O O . PHE A 1 102 ? 3.339 4.872 4.030 1.00 11.53 90 PHE A O 1
ATOM 735 N N . SER A 1 103 ? 1.834 3.264 4.253 1.00 10.86 91 SER A N 1
ATOM 736 C CA . SER A 1 103 ? 1.170 3.896 5.373 1.00 10.46 91 SER A CA 1
ATOM 737 C C . SER A 1 103 ? 1.793 3.377 6.632 1.00 10.90 91 SER A C 1
ATOM 738 O O . SER A 1 103 ? 1.627 2.215 7.019 1.00 10.55 91 SER A O 1
ATOM 741 N N . SER A 1 104 ? 2.517 4.251 7.332 1.00 12.92 92 SER A N 1
ATOM 742 C CA . SER A 1 104 ? 3.217 3.901 8.567 1.00 11.54 92 SER A CA 1
ATOM 743 C C . SER A 1 104 ? 2.832 4.908 9.629 1.00 11.07 92 SER A C 1
ATOM 744 O O . SER A 1 104 ? 3.619 5.794 9.952 1.00 11.14 92 SER A O 1
ATOM 747 N N . PRO A 1 105 ? 1.638 4.773 10.203 1.00 12.73 93 PRO A N 1
ATOM 748 C CA . PRO A 1 105 ? 1.180 5.727 11.199 1.00 12.34 93 PRO A CA 1
ATOM 749 C C . PRO A 1 105 ? 2.108 5.757 12.386 1.00 12.73 93 PRO A C 1
ATOM 750 O O . PRO A 1 105 ? 2.595 4.736 12.875 1.00 12.96 93 PRO A O 1
ATOM 754 N N . VAL A 1 106 ? 2.305 6.961 12.894 1.00 13.03 94 VAL A N 1
ATOM 755 C CA . VAL A 1 106 ? 3.190 7.142 14.062 1.00 13.33 94 VAL A CA 1
ATOM 756 C C . VAL A 1 106 ? 2.715 6.425 15.318 1.00 12.13 94 VAL A C 1
ATOM 757 O O . VAL A 1 106 ? 3.517 6.062 16.189 1.00 11.55 94 VAL A O 1
ATOM 761 N N . GLY A 1 107 ? 1.428 6.129 15.370 1.00 12.83 95 GLY A N 1
ATOM 762 C CA . GLY A 1 107 ? 0.870 5.369 16.471 1.00 11.69 95 GLY A CA 1
ATOM 763 C C . GLY A 1 107 ? 1.054 3.862 16.395 1.00 11.62 95 GLY A C 1
ATOM 764 O O . GLY A 1 107 ? 0.545 3.134 17.283 1.00 11.88 95 GLY A O 1
ATOM 765 N N . CYS A 1 108 ? 1.700 3.358 15.355 1.00 12.45 96 CYS A N 1
ATOM 766 C CA . CYS A 1 108 ? 1.986 1.920 15.329 1.00 12.75 96 CYS A CA 1
ATOM 767 C C . CYS A 1 108 ? 3.154 1.577 16.252 1.00 11.24 96 CYS A C 1
ATOM 768 O O . CYS A 1 108 ? 4.086 2.372 16.407 1.00 11.86 96 CYS A O 1
ATOM 773 N N . LYS A 1 109 ? 3.140 0.378 16.795 1.00 13.43 97 LYS A N 1
ATOM 774 C CA . LYS A 1 109 ? 4.297 -0.072 17.541 1.00 13.56 97 LYS A CA 1
ATOM 775 C C . LYS A 1 109 ? 5.537 -0.105 16.673 1.00 13.58 97 LYS A C 1
ATOM 776 O O . LYS A 1 109 ? 5.475 -0.579 15.532 1.00 13.31 97 LYS A O 1
ATOM 782 N N . PRO A 1 110 ? 6.670 0.355 17.186 1.00 13.78 98 PRO A N 1
ATOM 783 C CA . PRO A 1 110 ? 7.905 0.266 16.424 1.00 16.00 98 PRO A CA 1
ATOM 784 C C . PRO A 1 110 ? 8.192 -1.119 15.847 1.00 14.30 98 PRO A C 1
ATOM 785 O O . PRO A 1 110 ? 8.627 -1.197 14.709 1.00 12.51 98 PRO A O 1
ATOM 789 N N . GLU A 1 111 ? 7.952 -2.194 16.598 1.00 12.88 99 GLU A N 1
ATOM 790 C CA . GLU A 1 111 ? 8.255 -3.531 16.077 1.00 15.82 99 GLU A CA 1
ATOM 791 C C . GLU A 1 111 ? 7.484 -3.768 14.802 1.00 14.12 99 GLU A C 1
ATOM 792 O O . GLU A 1 111 ? 8.014 -4.299 13.829 1.00 12.39 99 GLU A O 1
ATOM 798 N N . GLN A 1 112 ? 6.241 -3.319 14.777 1.00 13.32 100 GLN A N 1
ATOM 799 C CA . GLN A 1 112 ? 5.375 -3.564 13.634 1.00 13.62 100 GLN A CA 1
ATOM 800 C C . GLN A 1 112 ? 5.742 -2.661 12.490 1.00 12.26 100 GLN A C 1
ATOM 801 O O . GLN A 1 112 ? 5.850 -3.115 11.354 1.00 12.20 100 GLN A O 1
ATOM 807 N N . GLN A 1 113 ? 6.039 -1.408 12.795 1.00 12.54 101 GLN A N 1
ATOM 808 C CA . GLN A 1 113 ? 6.561 -0.473 11.822 1.00 13.55 101 GLN A CA 1
ATOM 809 C C . GLN A 1 113 ? 7.757 -1.049 11.126 1.00 11.73 101 GLN A C 1
ATO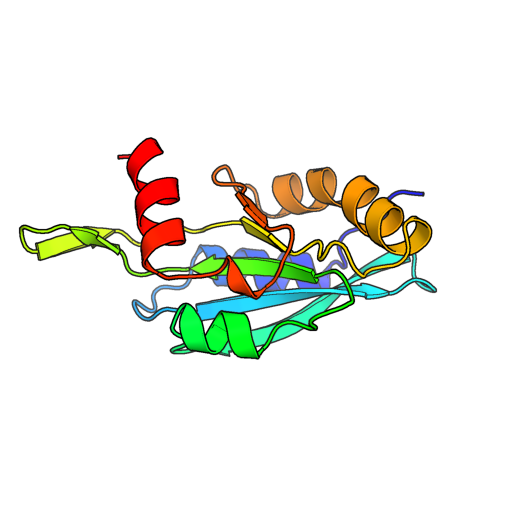M 810 O O . GLN A 1 113 ? 7.817 -1.068 9.915 1.00 13.09 101 GLN A O 1
ATOM 816 N N . MET A 1 114 ? 8.698 -1.561 11.909 1.00 12.65 102 MET A N 1
ATOM 817 C CA . MET A 1 114 ? 9.948 -2.018 11.363 1.00 13.07 102 MET A CA 1
ATOM 818 C C . MET A 1 114 ? 9.791 -3.306 10.582 1.00 12.79 102 MET A C 1
ATOM 819 O O . MET A 1 114 ? 10.487 -3.521 9.579 1.00 14.34 102 MET A O 1
ATOM 824 N N . MET A 1 115 ? 8.848 -4.144 10.991 1.00 11.30 103 MET A N 1
ATOM 825 C CA . MET A 1 115 ? 8.539 -5.336 10.229 1.00 16.19 103 MET A CA 1
ATOM 826 C C . MET A 1 115 ? 8.092 -4.975 8.828 1.00 13.72 103 MET A C 1
ATOM 827 O O . MET A 1 115 ? 8.587 -5.524 7.815 1.00 16.96 103 MET A O 1
ATOM 832 N N . TYR A 1 116 ? 7.166 -4.035 8.714 1.00 11.72 104 TYR A N 1
ATOM 833 C CA . TYR A 1 116 ? 6.797 -3.558 7.410 1.00 12.19 104 TYR A CA 1
ATOM 834 C C . TYR A 1 116 ? 7.914 -2.822 6.686 1.00 11.96 104 TYR A C 1
ATOM 835 O O . TYR A 1 116 ? 8.213 -3.076 5.534 1.00 13.40 104 TYR A O 1
ATOM 844 N N . ALA A 1 117 ? 8.599 -1.936 7.378 1.00 13.61 105 ALA A N 1
ATOM 845 C CA . ALA A 1 117 ? 9.670 -1.157 6.747 1.00 13.81 105 ALA A CA 1
ATOM 846 C C . ALA A 1 117 ? 10.732 -2.054 6.123 1.00 13.32 105 ALA A C 1
ATOM 847 O O . ALA A 1 117 ? 11.208 -1.777 5.057 1.00 15.17 105 ALA A O 1
ATOM 849 N N . GLY A 1 118 ? 11.107 -3.115 6.823 1.00 13.41 106 GLY A N 1
ATOM 850 C CA . GLY A 1 118 ? 12.123 -4.038 6.335 1.00 14.32 106 GLY A CA 1
ATOM 851 C C . GLY A 1 118 ? 11.721 -4.817 5.113 1.00 15.69 106 GLY A C 1
ATOM 852 O O . GLY A 1 118 ? 12.555 -5.341 4.401 1.00 17.15 106 GLY A O 1
ATOM 853 N N . SER A 1 119 ? 10.416 -4.910 4.869 1.00 12.39 107 SER A N 1
ATOM 854 C CA . SER A 1 119 ? 9.921 -5.657 3.696 1.00 14.90 107 SER A CA 1
ATOM 855 C C . SER A 1 119 ? 9.477 -4.763 2.549 1.00 12.75 107 SER A C 1
ATOM 856 O O . SER A 1 119 ? 9.150 -5.233 1.475 1.00 14.06 107 SER A O 1
ATOM 859 N N . LYS A 1 120 ? 9.505 -3.457 2.754 1.00 11.73 108 LYS A N 1
ATOM 860 C CA . LYS A 1 120 ? 9.035 -2.534 1.757 1.00 11.61 108 LYS A CA 1
ATOM 861 C C . LYS A 1 120 ? 9.790 -2.646 0.458 1.00 14.22 108 LYS A C 1
ATOM 862 O O . LYS A 1 120 ? 9.197 -2.679 -0.619 1.00 14.54 108 LYS A O 1
ATOM 868 N N . ASN A 1 121 ? 11.114 -2.630 0.556 1.00 13.50 109 ASN A N 1
ATOM 869 C CA . ASN A 1 121 ? 11.861 -2.567 -0.706 1.00 14.11 109 ASN A CA 1
ATOM 870 C C . ASN A 1 121 ? 11.612 -3.788 -1.588 1.00 12.82 109 ASN A C 1
ATOM 871 O O . ASN A 1 121 ? 11.477 -3.647 -2.785 1.00 14.68 109 ASN A O 1
ATOM 876 N N . ARG A 1 122 ? 11.578 -4.955 -0.965 1.00 14.26 110 ARG A N 1
ATOM 877 C CA . ARG A 1 122 ? 11.342 -6.188 -1.723 1.00 13.60 110 ARG A CA 1
ATOM 878 C C . ARG A 1 122 ? 9.989 -6.118 -2.417 1.00 13.78 110 ARG A C 1
ATOM 879 O O . ARG A 1 122 ? 9.836 -6.512 -3.566 1.00 14.58 110 ARG A O 1
ATOM 887 N N . LEU A 1 123 ? 9.008 -5.610 -1.716 1.00 13.79 111 LEU A N 1
ATOM 888 C CA . LEU A 1 123 ? 7.677 -5.496 -2.281 1.00 11.15 111 LEU A CA 1
ATOM 889 C C . LEU A 1 123 ? 7.629 -4.504 -3.425 1.00 12.91 111 LEU A C 1
ATOM 890 O O . LEU A 1 123 ? 7.044 -4.748 -4.481 1.00 13.58 111 LEU A O 1
ATOM 895 N N . VAL A 1 124 ? 8.257 -3.352 -3.244 1.00 13.36 112 VAL A N 1
ATOM 896 C CA . VAL A 1 124 ? 8.318 -2.351 -4.269 1.00 13.91 112 VAL A CA 1
ATOM 897 C C . VAL A 1 124 ? 9.005 -2.897 -5.523 1.00 12.10 112 VAL A C 1
ATOM 898 O O . VAL A 1 124 ? 8.548 -2.680 -6.646 1.00 15.15 112 VAL A O 1
ATOM 902 N N . GLN A 1 125 ? 10.080 -3.607 -5.310 1.00 13.45 113 GLN A N 1
ATOM 903 C CA . GLN A 1 125 ? 10.834 -4.167 -6.436 1.00 18.11 113 GLN A CA 1
ATOM 904 C C . GLN A 1 125 ? 9.982 -5.198 -7.154 1.00 18.03 113 GLN A C 1
ATOM 905 O O . GLN A 1 125 ? 9.946 -5.253 -8.372 1.00 18.74 113 GLN A O 1
ATOM 908 N N . THR A 1 126 ? 9.305 -6.041 -6.384 1.00 17.98 114 THR A N 1
ATOM 909 C CA . THR A 1 126 ? 8.427 -7.074 -6.964 1.00 16.92 114 THR A CA 1
ATOM 910 C C . THR A 1 126 ? 7.388 -6.464 -7.871 1.00 20.44 114 THR A C 1
ATOM 911 O O . THR A 1 126 ? 7.173 -6.952 -8.996 1.00 21.81 114 THR A O 1
ATOM 915 N N . ALA A 1 127 ? 6.795 -5.369 -7.411 1.00 18.99 115 ALA A N 1
ATOM 916 C CA . ALA A 1 127 ? 5.734 -4.681 -8.124 1.00 19.74 115 ALA A CA 1
ATOM 917 C C . ALA A 1 127 ? 6.326 -3.762 -9.214 1.00 18.54 115 ALA A C 1
ATOM 918 O O . ALA A 1 127 ? 5.565 -3.167 -9.949 1.00 22.54 115 ALA A O 1
ATOM 920 N N . GLU A 1 128 ? 7.655 -3.626 -9.266 1.00 19.32 116 GLU A N 1
ATOM 921 C CA . GLU A 1 128 ? 8.369 -2.803 -10.274 1.00 23.24 116 GLU A CA 1
ATOM 922 C C . GLU A 1 128 ? 7.935 -1.339 -10.222 1.00 22.51 116 GLU A C 1
ATOM 923 O O . GLU A 1 128 ? 7.900 -0.628 -11.217 1.00 24.22 116 GLU A O 1
ATOM 929 N N . LEU A 1 129 ? 7.605 -0.888 -9.028 1.00 16.48 117 LEU A N 1
ATOM 930 C CA . LEU A 1 129 ? 7.101 0.462 -8.869 1.00 17.58 117 LEU A CA 1
ATOM 931 C C . LEU A 1 129 ? 8.239 1.442 -8.692 1.00 16.86 117 LEU A C 1
ATOM 932 O O . LEU A 1 129 ? 9.190 1.167 -7.984 1.00 20.23 117 LEU A O 1
ATOM 937 N N . THR A 1 130 ? 8.138 2.605 -9.327 1.00 14.06 118 THR A N 1
ATOM 938 C CA . THR A 1 130 ? 9.156 3.636 -9.160 1.00 15.43 118 THR A CA 1
ATOM 939 C C . THR A 1 130 ? 8.676 4.829 -8.353 1.00 17.51 118 THR A C 1
ATOM 940 O O . THR A 1 130 ? 9.506 5.648 -7.952 1.00 18.39 118 THR A O 1
ATOM 944 N N . LYS A 1 131 ? 7.362 4.965 -8.198 1.00 13.22 119 LYS A N 1
ATOM 945 C CA . LYS A 1 131 ? 6.756 6.071 -7.440 1.00 13.32 119 LYS A CA 1
ATOM 946 C C . LYS A 1 131 ? 6.361 5.564 -6.085 1.00 14.38 119 LYS A C 1
ATOM 947 O O . LYS A 1 131 ? 5.339 4.862 -5.959 1.00 16.45 119 LYS A O 1
ATOM 953 N N . VAL A 1 132 ? 7.195 5.874 -5.111 1.00 14.11 120 VAL A N 1
ATOM 954 C CA . VAL A 1 132 ? 7.108 5.276 -3.813 1.00 12.94 120 VAL A CA 1
ATOM 955 C C . VAL A 1 132 ? 6.988 6.349 -2.757 1.00 12.63 120 VAL A C 1
ATOM 956 O O . VAL A 1 132 ? 7.934 7.165 -2.566 1.00 12.72 120 VAL A O 1
ATOM 960 N N . PHE A 1 133 ? 5.844 6.386 -2.088 1.00 11.86 121 PHE A N 1
ATOM 961 C CA . PHE A 1 133 ? 5.550 7.387 -1.124 1.00 10.48 121 PHE A CA 1
ATOM 962 C C . PHE A 1 133 ? 5.296 6.782 0.222 1.00 13.38 121 PHE A C 1
ATOM 963 O O . PHE A 1 133 ? 5.068 5.579 0.355 1.00 13.77 121 PHE A O 1
ATOM 971 N N . GLU A 1 134 ? 5.353 7.631 1.232 1.00 12.83 122 GLU A N 1
ATOM 972 C CA . GLU A 1 134 ? 5.164 7.203 2.610 1.00 13.38 122 GLU A CA 1
ATOM 973 C C . GLU A 1 134 ? 4.392 8.271 3.343 1.00 14.40 122 GLU A C 1
ATOM 974 O O . GLU A 1 134 ? 4.619 9.466 3.171 1.00 14.73 122 GLU A O 1
ATOM 980 N N . ILE A 1 135 ? 3.446 7.832 4.140 1.00 11.26 123 ILE A N 1
ATOM 981 C CA . ILE A 1 135 ? 2.719 8.710 5.023 1.00 10.31 123 ILE A CA 1
ATOM 982 C C . ILE A 1 135 ? 2.862 8.250 6.458 1.00 12.01 123 ILE A C 1
ATOM 983 O O . ILE A 1 135 ? 2.890 7.033 6.742 1.00 11.61 123 ILE A O 1
ATOM 988 N N . ARG A 1 136 ? 2.937 9.204 7.379 1.00 10.60 124 ARG A N 1
ATOM 989 C CA . ARG A 1 136 ? 3.132 8.895 8.784 1.00 13.36 124 ARG A CA 1
ATOM 990 C C . ARG A 1 136 ? 1.872 9.136 9.593 1.00 13.14 124 ARG A C 1
ATOM 991 O O . ARG A 1 136 ? 1.866 8.992 10.816 1.00 13.54 124 ARG A O 1
ATOM 999 N N . THR A 1 137 ? 0.790 9.497 8.924 1.00 13.64 125 THR A N 1
ATOM 1000 C CA . THR A 1 137 ? -0.541 9.404 9.460 1.00 14.34 125 THR A CA 1
ATOM 1001 C C . THR A 1 137 ? -1.488 9.231 8.309 1.00 14.75 125 THR A C 1
ATOM 1002 O O . THR A 1 137 ? -1.246 9.756 7.234 1.00 13.00 125 THR A O 1
ATOM 1006 N N . THR A 1 138 ? -2.556 8.482 8.492 1.00 12.61 126 THR A N 1
ATOM 1007 C CA . THR A 1 138 ? -3.480 8.313 7.403 1.00 13.03 126 THR A CA 1
ATOM 1008 C C . THR A 1 138 ? -4.090 9.627 6.982 1.00 13.45 126 THR A C 1
ATOM 1009 O O . THR A 1 138 ? -4.483 9.773 5.846 1.00 12.48 126 THR A O 1
ATOM 1013 N N . ASP A 1 139 ? -4.137 10.613 7.866 1.00 13.65 127 ASP A N 1
ATOM 1014 C CA . ASP A 1 139 ? -4.712 11.917 7.521 1.00 12.97 127 ASP A CA 1
ATOM 1015 C C . ASP A 1 139 ? -3.967 12.582 6.377 1.00 13.57 127 ASP A C 1
ATOM 1016 O O . ASP A 1 139 ? -4.497 13.481 5.734 1.00 14.13 127 ASP A O 1
ATOM 1021 N N . ASP A 1 140 ? -2.726 12.168 6.161 1.00 12.21 128 ASP A N 1
ATOM 1022 C CA . ASP A 1 140 ? -1.919 12.827 5.154 1.00 13.96 128 ASP A CA 1
ATOM 1023 C C . ASP A 1 140 ? -2.235 12.307 3.775 1.00 14.35 128 ASP A C 1
ATOM 1024 O O . ASP A 1 140 ? -1.832 12.909 2.797 1.00 14.56 128 ASP A O 1
ATOM 1029 N N . LEU A 1 141 ? -3.027 11.232 3.669 1.00 11.82 129 LEU A N 1
ATOM 1030 C CA . LEU A 1 141 ? -3.389 10.735 2.346 1.00 13.14 129 LEU A CA 1
ATOM 1031 C C . LEU A 1 141 ? -4.535 11.552 1.783 1.00 13.91 129 LEU A C 1
ATOM 1032 O O . LEU A 1 141 ? -5.693 11.194 1.965 1.00 13.10 129 LEU A O 1
ATOM 1037 N N . THR A 1 142 ? -4.195 12.633 1.088 1.00 12.67 130 THR A N 1
ATOM 1038 C CA . THR A 1 142 ? -5.188 13.454 0.436 1.00 12.83 130 THR A CA 1
ATOM 1039 C C . THR A 1 142 ? -4.920 13.517 -1.031 1.00 12.48 130 THR A C 1
ATOM 1040 O O . THR A 1 142 ? -3.823 13.237 -1.493 1.00 13.41 130 THR A O 1
ATOM 1044 N N . GLU A 1 143 ? -5.925 13.901 -1.786 1.00 12.02 131 GLU A N 1
ATOM 1045 C CA . GLU A 1 143 ? -5.704 14.003 -3.206 1.00 13.30 131 GLU A CA 1
ATOM 1046 C C . GLU A 1 143 ? -4.668 15.093 -3.530 1.00 13.66 131 GLU A C 1
ATOM 1047 O O . GLU A 1 143 ? -3.939 14.969 -4.490 1.00 12.99 131 GLU A O 1
ATOM 1053 N N . THR A 1 144 ? -4.657 16.170 -2.775 1.00 13.19 132 THR A N 1
ATOM 1054 C CA . THR A 1 144 ? -3.698 17.228 -2.991 1.00 12.62 132 THR A CA 1
ATOM 1055 C C . THR A 1 144 ? -2.307 16.757 -2.781 1.00 14.00 132 THR A C 1
ATOM 1056 O O . THR A 1 144 ? -1.451 17.026 -3.608 1.00 14.75 132 THR A O 1
ATOM 1060 N N . TRP A 1 145 ? -2.070 16.056 -1.676 1.00 11.22 133 TRP A N 1
ATOM 1061 C CA . TRP A 1 145 ? -0.768 15.489 -1.388 1.00 11.91 133 TRP A CA 1
ATOM 1062 C C . TRP A 1 145 ? -0.355 14.580 -2.546 1.00 11.77 133 TRP A C 1
ATOM 1063 O O . TRP A 1 145 ? 0.773 14.652 -3.034 1.00 11.96 133 TRP A O 1
ATOM 1074 N N . LEU A 1 146 ? -1.279 13.709 -2.948 1.00 11.32 134 LEU A N 1
ATOM 1075 C CA . LEU A 1 146 ? -0.933 12.726 -3.968 1.00 10.23 134 LEU A CA 1
ATOM 1076 C C . LEU A 1 146 ? -0.579 13.407 -5.240 1.00 11.03 134 LEU A C 1
ATOM 1077 O O . LEU A 1 146 ? 0.362 13.001 -5.911 1.00 11.47 134 LEU A O 1
ATOM 1082 N N . LYS A 1 147 ? -1.395 14.356 -5.661 1.00 11.20 135 LYS A N 1
ATOM 1083 C CA . LYS A 1 147 ? -1.102 15.058 -6.909 1.00 12.30 135 LYS A CA 1
ATOM 1084 C C . LYS A 1 147 ? 0.223 15.765 -6.872 1.00 12.63 135 LYS A C 1
ATOM 1085 O O . LYS A 1 147 ? 0.953 15.765 -7.877 1.00 16.54 135 LYS A O 1
ATOM 1091 N N . GLU A 1 148 ? 0.570 16.334 -5.738 1.00 12.26 136 GLU A N 1
ATOM 1092 C CA . GLU A 1 148 ? 1.828 17.036 -5.633 1.00 15.29 136 GLU A CA 1
ATOM 1093 C C . GLU A 1 148 ? 2.961 16.069 -5.703 1.00 15.48 136 GLU A C 1
ATOM 1094 O O . GLU A 1 148 ? 3.959 16.325 -6.342 1.00 16.36 136 GLU A O 1
ATOM 1100 N N . LYS A 1 149 ? 2.805 14.935 -5.030 1.00 12.92 137 LYS A N 1
ATOM 1101 C CA . LYS A 1 149 ? 3.827 13.908 -5.138 1.00 12.35 137 LYS A CA 1
ATOM 1102 C C . LYS A 1 149 ? 4.046 13.460 -6.568 1.00 14.48 137 LYS A C 1
ATOM 1103 O O . LYS A 1 149 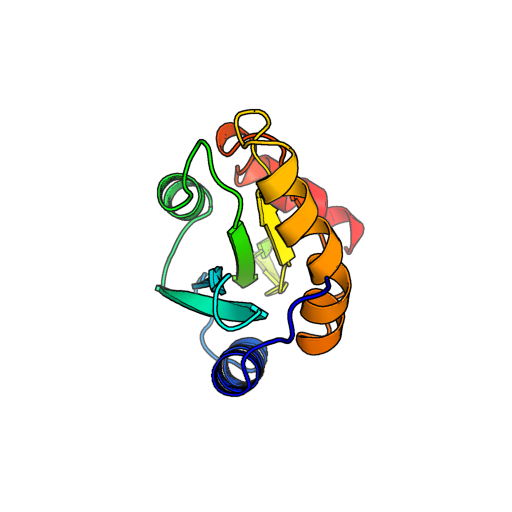? 5.156 13.252 -7.002 1.00 15.65 137 LYS A O 1
ATOM 1109 N N . LEU A 1 150 ? 2.940 13.203 -7.273 1.00 14.00 138 LEU A N 1
ATOM 1110 C CA . LEU A 1 150 ? 3.016 12.671 -8.616 1.00 16.29 138 LEU A CA 1
ATOM 1111 C C . LEU A 1 150 ? 3.567 13.640 -9.606 1.00 21.22 138 LEU A C 1
ATOM 1112 O O . LEU A 1 150 ? 4.171 13.228 -10.597 1.00 20.14 138 LEU A O 1
ATOM 1117 N N . ALA A 1 151 ? 3.354 14.916 -9.357 1.00 18.23 139 ALA A N 1
ATOM 1118 C CA . ALA A 1 151 ? 3.851 15.982 -10.259 1.00 21.37 139 ALA A CA 1
ATOM 1119 C C . ALA A 1 151 ? 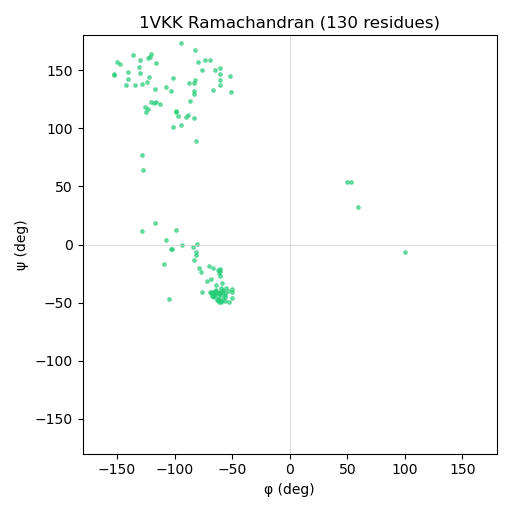5.375 15.979 -10.388 1.00 19.33 139 ALA A C 1
ATOM 1120 O O . ALA A 1 151 ? 5.912 16.426 -11.396 1.00 19.72 139 ALA A O 1
ATOM 1122 N N . PHE A 1 152 ? 6.077 15.423 -9.405 1.00 14.71 140 PHE A N 1
ATOM 1123 C CA . PHE A 1 152 ? 7.524 15.282 -9.515 1.00 14.40 140 PHE A CA 1
ATOM 1124 C C . PHE A 1 152 ? 7.907 14.422 -10.702 1.00 14.00 140 PHE A C 1
ATOM 1125 O O . PHE A 1 152 ? 8.987 14.597 -11.268 1.00 17.16 140 PHE A O 1
ATOM 1133 N N . PHE A 1 153 ? 7.017 13.518 -11.091 1.00 15.43 141 PHE A N 1
ATOM 1134 C CA . PHE A 1 153 ? 7.289 12.592 -12.179 1.00 19.17 141 PHE A CA 1
ATOM 1135 C C . PHE A 1 153 ? 6.756 13.146 -13.512 1.00 25.33 141 PHE A C 1
ATOM 1136 O O . PHE A 1 153 ? 6.953 12.524 -14.549 1.00 30.56 141 PHE A O 1
ATOM 1144 N N . ARG A 1 154 ? 6.142 14.333 -13.464 1.00 30.20 142 ARG A N 1
ATOM 1145 C CA . ARG A 1 154 ? 5.667 15.077 -14.641 1.00 33.03 142 ARG A CA 1
ATOM 1146 C C . ARG A 1 154 ? 6.769 15.951 -15.246 1.00 35.40 142 ARG A C 1
ATOM 1147 O O . ARG A 1 154 ? 7.222 16.925 -14.634 1.00 33.76 142 ARG A O 1
#